Protein AF-A0A918IZ30-F1 (afdb_monomer_lite)

Sequence (88 aa):
MATMLDFFYYNEISPKEIYGPTGRTIEQTLTKRMNALIAILRNIEKTQTKPTVEMLTSLFEMEEPKKKRLILEKKRFKENESNFHERK

Structure (mmCIF, N/CA/C/O backbone):
data_AF-A0A918IZ30-F1
#
_entry.id   AF-A0A918IZ30-F1
#
loop_
_atom_site.group_PDB
_atom_site.id
_atom_site.type_symbol
_atom_site.label_atom_id
_atom_site.label_alt_id
_atom_site.label_comp_id
_atom_site.label_asym_id
_atom_site.label_entity_id
_atom_site.label_seq_id
_atom_site.pdbx_PDB_ins_code
_atom_site.Cartn_x
_atom_site.Cartn_y
_atom_site.Cartn_z
_atom_site.occupancy
_atom_site.B_iso_or_equiv
_atom_site.auth_seq_id
_atom_site.auth_comp_id
_atom_site.auth_asym_id
_atom_site.auth_atom_id
_atom_site.pdbx_PDB_model_num
ATOM 1 N N . MET A 1 1 ? 28.598 -11.010 -35.095 1.00 55.38 1 MET A N 1
ATOM 2 C CA . MET A 1 1 ? 28.734 -10.240 -33.837 1.00 55.38 1 MET A CA 1
ATOM 3 C C . MET A 1 1 ? 28.118 -8.843 -34.000 1.00 55.38 1 MET A C 1
ATOM 5 O O . MET A 1 1 ? 28.811 -7.856 -33.812 1.00 55.38 1 MET A O 1
ATOM 9 N N . ALA A 1 2 ? 26.836 -8.739 -34.372 1.00 71.25 2 ALA A N 1
ATOM 10 C CA . ALA A 1 2 ? 26.178 -7.436 -34.564 1.00 71.25 2 ALA A CA 1
ATOM 11 C C . ALA A 1 2 ? 24.701 -7.415 -34.136 1.00 71.25 2 ALA A C 1
ATOM 13 O O . ALA A 1 2 ? 24.027 -6.421 -34.359 1.00 71.25 2 ALA A O 1
ATOM 14 N N . THR A 1 3 ? 24.206 -8.453 -33.451 1.00 82.00 3 THR A N 1
ATOM 15 C CA . THR A 1 3 ? 22.774 -8.605 -33.126 1.00 82.00 3 T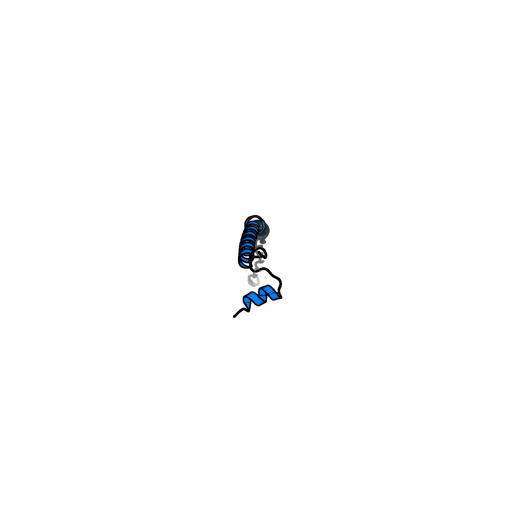HR A CA 1
ATOM 16 C C . THR A 1 3 ? 22.185 -7.405 -32.385 1.00 82.00 3 THR A C 1
ATOM 18 O O . THR A 1 3 ? 21.030 -7.058 -32.598 1.00 82.00 3 THR A O 1
ATOM 21 N N . MET A 1 4 ? 22.985 -6.738 -31.549 1.00 87.06 4 MET A N 1
ATOM 22 C CA . MET A 1 4 ? 22.570 -5.517 -30.861 1.00 87.06 4 MET A CA 1
ATOM 23 C C . MET A 1 4 ? 22.427 -4.320 -31.814 1.00 87.06 4 MET A C 1
ATOM 25 O O . MET A 1 4 ? 21.486 -3.552 -31.678 1.00 87.06 4 MET A O 1
ATOM 29 N N . LEU A 1 5 ? 23.337 -4.151 -32.779 1.00 86.12 5 LEU A N 1
ATOM 30 C CA . LEU A 1 5 ? 23.252 -3.072 -33.774 1.00 86.12 5 LEU A CA 1
ATOM 31 C C . LEU A 1 5 ? 22.123 -3.332 -34.776 1.00 86.12 5 LEU A C 1
ATOM 33 O O . LEU A 1 5 ? 21.385 -2.410 -35.113 1.00 86.12 5 LEU A O 1
ATOM 37 N N . ASP A 1 6 ? 21.944 -4.592 -35.170 1.00 90.19 6 ASP A N 1
ATOM 38 C CA . ASP A 1 6 ? 20.850 -5.030 -36.036 1.00 90.19 6 ASP A CA 1
ATOM 39 C C . ASP A 1 6 ? 19.487 -4.792 -35.370 1.00 90.19 6 ASP A C 1
ATOM 41 O O . ASP A 1 6 ? 18.553 -4.341 -36.023 1.00 90.19 6 ASP A O 1
ATOM 45 N N . PHE A 1 7 ? 19.371 -5.024 -34.056 1.00 89.06 7 PHE A N 1
ATOM 46 C CA . PHE A 1 7 ? 18.165 -4.693 -33.292 1.00 89.06 7 PHE A CA 1
ATOM 47 C C . PHE A 1 7 ? 17.809 -3.209 -33.415 1.00 89.06 7 PHE A C 1
ATOM 49 O O . PHE A 1 7 ? 16.653 -2.893 -33.685 1.00 89.06 7 PHE A O 1
ATOM 56 N N . PHE A 1 8 ? 18.784 -2.306 -33.267 1.00 90.12 8 PHE A N 1
ATOM 57 C CA . PHE A 1 8 ? 18.522 -0.875 -33.414 1.00 90.12 8 PHE A CA 1
ATOM 58 C C . PHE A 1 8 ? 18.106 -0.507 -34.841 1.00 90.12 8 PHE A C 1
ATOM 60 O O . PHE A 1 8 ? 17.158 0.250 -35.029 1.00 90.12 8 PHE A O 1
ATOM 67 N N . TYR A 1 9 ? 18.778 -1.087 -35.837 1.00 89.06 9 TYR A N 1
ATOM 68 C CA . TYR A 1 9 ? 18.490 -0.845 -37.248 1.00 89.06 9 TYR A CA 1
ATOM 69 C C . TYR A 1 9 ? 17.094 -1.338 -37.659 1.00 89.06 9 TYR A C 1
ATOM 71 O O . TYR A 1 9 ? 16.320 -0.566 -38.214 1.00 89.06 9 TYR A O 1
ATOM 79 N N . TYR A 1 10 ? 16.734 -2.586 -37.340 1.00 93.25 10 TYR A N 1
ATOM 80 C CA . TYR A 1 10 ? 15.436 -3.166 -37.714 1.00 93.25 10 TYR A CA 1
ATOM 81 C C . TYR A 1 10 ? 14.249 -2.558 -36.971 1.00 93.25 10 TYR A C 1
ATOM 83 O O . TYR A 1 10 ? 13.142 -2.559 -37.498 1.00 93.25 10 TYR A O 1
ATOM 91 N N . ASN A 1 11 ? 14.463 -2.075 -35.746 1.00 89.88 11 ASN A N 1
ATOM 92 C CA . ASN A 1 11 ? 13.420 -1.399 -34.979 1.00 89.88 11 ASN A CA 1
ATOM 93 C C . ASN A 1 11 ? 13.432 0.125 -35.211 1.00 89.88 11 ASN A C 1
ATOM 95 O O . ASN A 1 11 ? 12.667 0.822 -34.555 1.00 89.88 11 ASN A O 1
ATOM 99 N N . GLU A 1 12 ? 14.289 0.633 -36.111 1.00 89.00 12 GLU A N 1
ATOM 100 C CA . GLU A 1 12 ? 14.428 2.058 -36.463 1.00 89.00 12 GLU A CA 1
ATOM 101 C C . GLU A 1 12 ? 14.607 2.984 -35.246 1.00 89.00 12 GLU A C 1
ATOM 103 O O . GLU A 1 12 ? 14.198 4.144 -35.237 1.00 89.00 12 GLU A O 1
ATOM 108 N N . ILE A 1 13 ? 15.252 2.466 -34.202 1.00 87.56 13 ILE A N 1
ATOM 109 C CA . ILE A 1 13 ? 15.477 3.150 -32.927 1.00 87.56 13 ILE A CA 1
ATOM 110 C C . ILE A 1 13 ? 16.938 3.579 -32.815 1.00 87.56 13 ILE A C 1
ATOM 112 O O . ILE A 1 13 ? 17.863 2.809 -33.089 1.00 87.56 13 ILE A O 1
ATOM 116 N N . SER A 1 14 ? 17.183 4.817 -32.382 1.00 85.50 14 SER A N 1
ATOM 117 C CA . SER A 1 14 ? 18.552 5.305 -32.217 1.00 85.50 14 SER A CA 1
ATOM 118 C C . SER A 1 14 ? 19.159 4.795 -30.902 1.00 85.50 14 SER A C 1
ATOM 120 O O . SER A 1 14 ? 18.563 4.967 -29.838 1.00 85.50 14 SER A O 1
ATOM 122 N N . PRO A 1 15 ? 20.402 4.274 -30.904 1.00 83.44 15 PRO A N 1
ATOM 123 C CA . PRO A 1 15 ? 21.100 3.878 -29.675 1.00 83.44 15 PRO A CA 1
ATOM 124 C C . PRO A 1 15 ? 21.329 5.030 -28.684 1.00 83.44 15 PRO A C 1
ATOM 126 O O . PRO A 1 15 ? 21.698 4.797 -27.535 1.00 83.44 15 PRO A O 1
ATOM 129 N N . LYS A 1 16 ? 21.183 6.278 -29.146 1.00 84.44 16 LYS A N 1
ATOM 130 C CA . LYS A 1 16 ? 21.343 7.497 -28.341 1.00 84.44 16 LYS A CA 1
ATOM 131 C C . LYS A 1 16 ? 20.006 8.091 -27.899 1.00 84.44 16 LYS A C 1
ATOM 133 O O . LYS A 1 16 ? 20.000 9.122 -27.230 1.00 84.44 16 LYS A O 1
ATOM 138 N N . GLU A 1 17 ? 18.891 7.497 -28.306 1.00 81.31 17 GLU A N 1
ATOM 139 C CA . GLU A 1 17 ? 17.567 7.987 -27.958 1.00 81.31 17 GLU A CA 1
ATOM 140 C C . GLU A 1 17 ? 17.195 7.586 -26.528 1.00 81.31 17 GLU A C 1
ATOM 142 O O . GLU A 1 17 ? 17.474 6.478 -26.065 1.00 81.31 17 GLU A O 1
ATOM 147 N N . ILE A 1 18 ? 16.602 8.527 -25.795 1.00 77.31 18 ILE A N 1
ATOM 148 C CA . ILE A 1 18 ? 16.233 8.343 -24.392 1.00 77.31 18 ILE A CA 1
ATOM 149 C C . ILE A 1 18 ? 14.736 8.042 -24.344 1.00 77.31 18 ILE A C 1
ATOM 151 O O . ILE A 1 18 ? 13.913 8.952 -24.401 1.00 77.31 18 ILE A O 1
ATOM 155 N N . TYR A 1 19 ? 14.378 6.768 -24.182 1.00 75.19 19 TYR A N 1
ATOM 156 C CA . TYR A 1 19 ? 12.983 6.298 -24.114 1.00 75.19 19 TYR A CA 1
ATOM 157 C C . TYR A 1 19 ? 12.299 6.561 -22.758 1.00 75.19 19 TYR A C 1
ATOM 159 O O . TYR A 1 19 ? 11.497 5.766 -22.274 1.00 75.19 19 TYR A O 1
ATOM 167 N N . GLY A 1 20 ? 12.616 7.692 -22.125 1.00 79.38 20 GLY A N 1
ATOM 168 C CA . GLY A 1 20 ? 12.086 8.060 -20.817 1.00 79.38 20 GLY A CA 1
ATOM 169 C C . GLY A 1 20 ? 12.735 7.298 -19.649 1.00 79.38 20 GLY A C 1
ATOM 170 O O . GLY A 1 20 ? 13.867 6.816 -19.759 1.00 79.38 20 GLY A O 1
ATOM 171 N N . PRO A 1 21 ? 12.069 7.245 -18.481 1.00 82.19 21 PRO A N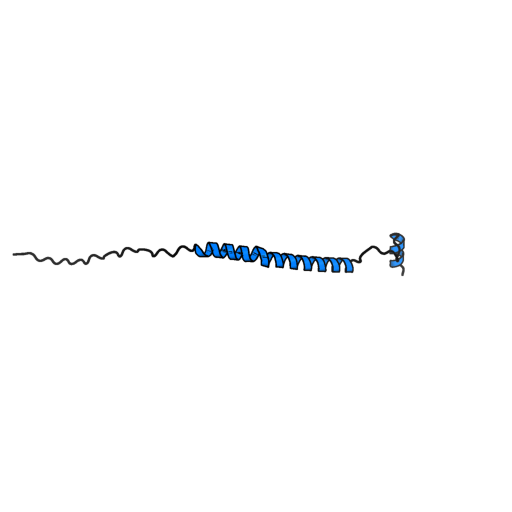 1
ATOM 172 C CA . PRO A 1 21 ? 12.639 6.638 -17.287 1.00 82.19 21 PRO A CA 1
ATOM 173 C C . PRO A 1 21 ? 12.846 5.135 -17.490 1.00 82.19 21 PRO A C 1
ATOM 175 O O . PRO A 1 21 ? 11.929 4.405 -17.857 1.00 82.19 21 PRO A O 1
ATOM 178 N N . THR A 1 22 ? 14.059 4.656 -17.210 1.00 85.00 22 THR A N 1
ATOM 179 C CA . THR A 1 22 ? 14.380 3.225 -17.265 1.00 85.00 22 THR A CA 1
ATOM 180 C C . THR A 1 22 ? 13.469 2.439 -16.319 1.00 85.00 22 THR A C 1
ATOM 182 O O . THR A 1 22 ? 13.060 2.956 -15.277 1.00 85.00 22 THR A O 1
ATOM 185 N N . GLY A 1 23 ? 13.232 1.154 -16.609 1.00 83.50 23 GLY A N 1
ATOM 186 C CA . GLY A 1 23 ? 12.479 0.257 -15.719 1.00 83.50 23 GLY A CA 1
ATOM 187 C C . GLY A 1 23 ? 12.937 0.325 -14.254 1.00 83.50 23 GLY A C 1
ATOM 188 O O . GLY A 1 23 ? 12.103 0.380 -13.359 1.00 83.50 23 GLY A O 1
ATOM 189 N N . ARG A 1 24 ? 14.249 0.480 -14.010 1.00 83.12 24 ARG A N 1
ATOM 190 C CA . ARG A 1 24 ? 14.816 0.700 -12.665 1.00 83.12 24 ARG A CA 1
ATOM 191 C C . ARG A 1 24 ? 14.300 1.974 -11.990 1.00 83.12 24 ARG A C 1
ATOM 193 O O . ARG A 1 24 ? 13.969 1.962 -10.810 1.00 83.12 24 ARG A O 1
ATOM 200 N N . THR A 1 25 ? 14.231 3.085 -12.719 1.00 86.81 25 THR A N 1
ATOM 201 C CA . THR A 1 25 ? 13.705 4.354 -12.200 1.00 86.81 25 THR A CA 1
ATOM 202 C C . THR A 1 25 ? 12.214 4.228 -11.909 1.00 86.81 25 THR A C 1
ATOM 204 O O . THR A 1 25 ? 11.762 4.662 -10.851 1.00 86.81 25 THR A O 1
ATOM 207 N N . ILE A 1 26 ? 11.457 3.581 -12.801 1.00 90.75 26 ILE A N 1
ATOM 208 C CA . ILE A 1 26 ? 10.025 3.320 -12.607 1.00 90.75 26 ILE A CA 1
ATOM 209 C C . ILE A 1 26 ? 9.807 2.483 -11.339 1.00 90.75 26 ILE A C 1
ATOM 211 O O . ILE A 1 26 ? 9.036 2.891 -10.471 1.00 90.75 26 ILE A O 1
ATOM 215 N N . GLU A 1 27 ? 10.542 1.385 -11.171 1.00 91.88 27 GLU A N 1
ATOM 216 C CA . GLU A 1 27 ? 10.487 0.516 -9.988 1.00 91.88 27 GLU A CA 1
ATOM 217 C C . GLU A 1 27 ? 10.778 1.285 -8.689 1.00 91.88 27 GLU A C 1
ATOM 219 O O . GLU A 1 27 ? 10.028 1.189 -7.711 1.00 91.88 27 GLU A O 1
ATOM 224 N N . GLN A 1 28 ? 11.814 2.128 -8.690 1.00 94.06 28 GLN A N 1
ATOM 225 C CA . GLN A 1 28 ? 12.138 2.986 -7.549 1.00 94.06 28 GLN A CA 1
ATOM 226 C C . GLN A 1 28 ? 11.014 3.980 -7.240 1.00 94.06 28 GLN A C 1
ATOM 228 O O . GLN A 1 28 ? 10.665 4.176 -6.071 1.00 94.06 28 GLN A O 1
ATOM 233 N N . THR A 1 29 ? 10.432 4.615 -8.263 1.00 93.94 29 THR A N 1
ATOM 234 C CA . THR A 1 29 ? 9.308 5.540 -8.056 1.00 93.94 29 THR A CA 1
ATOM 235 C C . THR A 1 29 ? 8.077 4.826 -7.506 1.00 93.94 29 THR A C 1
ATOM 237 O O . THR A 1 29 ? 7.432 5.346 -6.595 1.00 93.94 29 THR A O 1
ATOM 240 N N . LEU A 1 30 ? 7.782 3.619 -7.993 1.00 95.62 30 LEU A N 1
ATOM 241 C CA . LEU A 1 30 ? 6.660 2.812 -7.532 1.00 95.62 30 LEU A CA 1
ATOM 242 C C . LEU A 1 30 ? 6.856 2.376 -6.079 1.00 95.62 30 LEU A C 1
ATOM 244 O O . LEU A 1 30 ? 5.954 2.549 -5.263 1.00 95.62 30 LEU A O 1
ATOM 248 N N . THR A 1 31 ? 8.055 1.912 -5.730 1.00 96.75 31 THR A N 1
ATOM 249 C CA . THR A 1 31 ? 8.410 1.520 -4.357 1.00 96.75 31 THR A CA 1
ATOM 250 C C . THR A 1 31 ? 8.215 2.680 -3.379 1.00 96.75 31 THR A C 1
ATOM 252 O O . THR A 1 31 ? 7.582 2.521 -2.333 1.00 96.75 31 THR A O 1
ATOM 255 N N . LYS A 1 32 ? 8.683 3.886 -3.735 1.00 97.56 32 LYS A N 1
ATOM 256 C CA . LYS A 1 32 ? 8.476 5.095 -2.917 1.00 97.56 32 LYS A CA 1
ATOM 257 C C . LYS A 1 32 ? 6.993 5.421 -2.733 1.00 97.56 32 LYS A C 1
ATOM 259 O O . LYS A 1 32 ? 6.577 5.739 -1.621 1.00 97.56 32 LYS A O 1
ATOM 264 N N . ARG A 1 33 ? 6.196 5.319 -3.802 1.00 97.44 33 ARG A N 1
ATOM 265 C CA . ARG A 1 33 ? 4.743 5.550 -3.748 1.00 97.44 33 ARG A CA 1
ATOM 266 C C . ARG A 1 33 ? 4.046 4.535 -2.845 1.00 97.44 33 ARG A C 1
ATOM 268 O O . ARG A 1 33 ? 3.246 4.939 -2.009 1.00 97.44 33 ARG A O 1
ATOM 275 N N . MET A 1 34 ? 4.391 3.254 -2.948 1.00 98.25 34 MET A N 1
ATOM 276 C CA . MET A 1 34 ? 3.809 2.206 -2.102 1.00 98.25 34 MET A CA 1
ATOM 277 C C . MET A 1 34 ? 4.128 2.422 -0.621 1.00 98.25 34 MET A C 1
ATOM 279 O O . MET A 1 34 ? 3.231 2.347 0.216 1.00 98.25 34 MET A O 1
ATOM 283 N N . ASN A 1 35 ? 5.366 2.797 -0.290 1.00 98.25 35 ASN A N 1
ATOM 284 C CA . ASN A 1 35 ? 5.736 3.124 1.089 1.00 98.25 35 ASN A CA 1
ATOM 285 C C . ASN A 1 35 ? 4.942 4.320 1.640 1.00 98.25 35 ASN A C 1
ATOM 287 O O . ASN A 1 35 ? 4.501 4.287 2.790 1.00 98.25 35 ASN A O 1
ATOM 291 N N . ALA A 1 36 ? 4.716 5.353 0.822 1.00 98.31 36 ALA A N 1
ATOM 292 C CA . ALA A 1 36 ? 3.892 6.496 1.210 1.00 98.31 36 ALA A CA 1
ATOM 293 C C . ALA A 1 36 ? 2.427 6.093 1.453 1.00 98.31 36 ALA A C 1
ATOM 295 O O . ALA A 1 36 ? 1.842 6.493 2.458 1.00 98.31 36 ALA A O 1
ATOM 296 N N . LEU A 1 37 ? 1.852 5.250 0.589 1.00 98.44 37 LEU A N 1
ATOM 297 C CA . LEU A 1 37 ? 0.494 4.725 0.771 1.00 98.44 37 LEU A CA 1
ATOM 298 C C . LEU A 1 37 ? 0.361 3.920 2.069 1.00 98.44 37 LEU A C 1
ATOM 300 O O . LEU A 1 37 ? -0.582 4.138 2.826 1.00 98.44 37 LEU A O 1
ATOM 304 N N . ILE A 1 38 ? 1.327 3.048 2.374 1.00 98.19 38 ILE A N 1
ATOM 305 C CA . ILE A 1 38 ? 1.350 2.287 3.634 1.00 98.19 38 ILE A CA 1
ATOM 306 C C . ILE A 1 38 ? 1.379 3.234 4.839 1.00 98.19 38 ILE A C 1
ATOM 308 O O . ILE A 1 38 ? 0.672 3.006 5.821 1.00 98.19 38 ILE A O 1
ATOM 312 N N . ALA A 1 39 ? 2.180 4.300 4.780 1.00 98.25 39 ALA A N 1
ATOM 313 C CA . ALA A 1 39 ? 2.254 5.283 5.856 1.00 98.25 39 ALA A CA 1
ATOM 314 C C . ALA A 1 39 ? 0.918 6.015 6.065 1.00 98.25 39 ALA A C 1
ATOM 316 O O . ALA A 1 39 ? 0.487 6.169 7.208 1.00 98.25 39 ALA A O 1
ATOM 317 N N . ILE A 1 40 ? 0.243 6.404 4.979 1.00 97.94 40 ILE A N 1
ATOM 318 C CA . ILE A 1 40 ? -1.080 7.045 5.022 1.00 97.94 40 ILE A CA 1
ATOM 319 C C . ILE A 1 40 ? -2.115 6.095 5.631 1.00 97.94 40 ILE A C 1
ATOM 321 O O . ILE A 1 40 ? -2.808 6.474 6.572 1.00 97.94 40 ILE A O 1
ATOM 325 N N . LEU A 1 41 ? -2.180 4.848 5.157 1.00 97.81 41 LEU A N 1
ATOM 326 C CA . LEU A 1 41 ? -3.120 3.853 5.679 1.00 97.81 41 LEU A CA 1
ATOM 327 C C . LEU A 1 41 ? -2.895 3.589 7.173 1.00 97.81 41 LEU A C 1
ATOM 329 O O . LEU A 1 41 ? -3.851 3.587 7.944 1.00 97.81 41 LEU A O 1
ATOM 333 N N . ARG A 1 42 ? -1.636 3.455 7.610 1.00 97.06 42 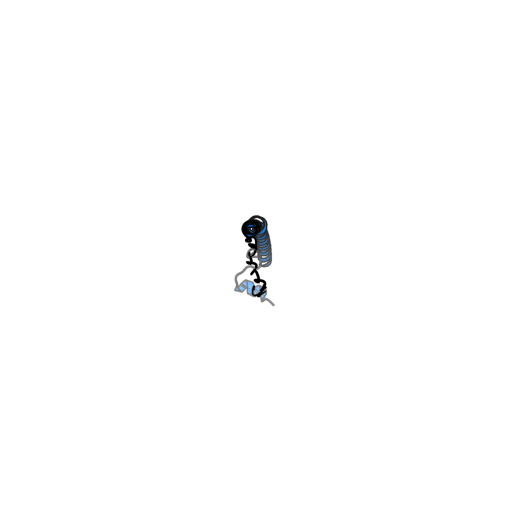ARG A N 1
ATOM 334 C CA . ARG A 1 42 ? -1.295 3.318 9.038 1.00 97.06 42 ARG A CA 1
ATOM 335 C C . ARG A 1 42 ? -1.669 4.548 9.860 1.00 97.06 42 ARG A C 1
ATOM 337 O O . ARG A 1 42 ? -1.983 4.412 11.040 1.00 97.06 42 ARG A O 1
ATOM 344 N N . ASN A 1 43 ? -1.581 5.746 9.285 1.00 97.75 43 ASN A N 1
ATOM 345 C CA . ASN A 1 43 ? -1.988 6.967 9.970 1.00 97.75 43 ASN A CA 1
ATOM 346 C C . ASN A 1 43 ? -3.506 6.989 10.173 1.00 97.75 43 ASN A C 1
ATOM 348 O O . ASN A 1 43 ? -3.936 7.102 11.316 1.00 97.75 43 ASN A O 1
ATOM 352 N N . ILE A 1 44 ? -4.282 6.753 9.108 1.00 97.50 44 ILE A N 1
ATOM 353 C CA . ILE A 1 44 ? -5.750 6.639 9.163 1.00 97.50 44 ILE A CA 1
ATOM 354 C C . ILE A 1 44 ? -6.166 5.589 10.197 1.00 97.50 44 ILE A C 1
ATOM 356 O O . ILE A 1 44 ? -7.045 5.842 11.024 1.00 97.50 44 ILE A O 1
ATOM 360 N N . GLU A 1 45 ? -5.492 4.437 10.194 1.00 96.44 45 GLU A N 1
ATOM 361 C CA . GLU A 1 45 ? -5.760 3.360 11.141 1.00 96.44 45 GLU A CA 1
ATOM 362 C C . GLU A 1 45 ? -5.593 3.827 12.595 1.00 96.44 45 GLU A C 1
ATOM 364 O O . GLU A 1 45 ? -6.445 3.570 13.443 1.00 96.44 45 GLU A O 1
ATOM 369 N N . LYS A 1 46 ? -4.501 4.542 12.891 1.00 96.56 46 LYS A N 1
ATOM 370 C CA . LYS A 1 46 ? -4.189 5.029 14.241 1.00 96.56 46 LYS A CA 1
ATOM 371 C C . LYS A 1 46 ? -5.069 6.193 14.686 1.00 96.56 46 LYS A C 1
ATOM 373 O O . LYS A 1 46 ? -5.402 6.260 15.862 1.00 96.56 46 LYS A O 1
ATOM 378 N N . THR A 1 47 ? -5.400 7.123 13.794 1.00 94.81 47 THR A N 1
ATOM 379 C CA . THR A 1 47 ? -6.082 8.371 14.171 1.00 94.81 47 THR A CA 1
ATOM 380 C C . THR A 1 47 ? -7.600 8.280 14.105 1.00 94.81 47 THR A C 1
ATOM 382 O O . THR A 1 47 ? -8.267 9.046 14.789 1.00 94.81 47 THR A O 1
ATOM 385 N N . GLN A 1 48 ? -8.154 7.402 13.263 1.00 92.44 48 GLN A N 1
ATOM 386 C CA . GLN A 1 48 ? -9.598 7.339 13.013 1.00 92.44 48 GLN A CA 1
ATOM 387 C C . GLN A 1 48 ? -10.178 5.975 13.374 1.00 92.44 48 GLN A C 1
ATOM 389 O O . GLN A 1 48 ? -11.049 5.889 14.238 1.00 92.44 48 GLN A O 1
ATOM 394 N N . THR A 1 49 ? -9.715 4.896 12.739 1.00 94.19 49 THR A N 1
ATOM 395 C CA . THR A 1 49 ? -10.429 3.613 12.839 1.00 94.19 49 THR A CA 1
ATOM 396 C C . THR A 1 49 ? -10.215 2.933 14.189 1.00 94.19 49 THR A C 1
ATOM 398 O O . THR A 1 49 ? -11.196 2.519 14.799 1.00 94.19 49 THR A O 1
ATOM 401 N N . LYS A 1 50 ? -8.975 2.866 14.701 1.00 95.06 50 LYS A N 1
ATOM 402 C CA . LYS A 1 50 ? -8.675 2.294 16.029 1.00 95.06 50 LYS A CA 1
ATOM 403 C C . LYS A 1 50 ? -9.436 2.966 17.171 1.00 95.06 50 LYS A C 1
ATOM 405 O O . LYS A 1 50 ? -10.174 2.254 17.845 1.00 95.06 50 LYS A O 1
ATOM 410 N N . PRO A 1 51 ? -9.348 4.295 17.366 1.00 96.00 51 PRO A N 1
ATOM 411 C CA . PRO A 1 51 ? -10.070 4.934 18.460 1.00 96.00 51 PRO A CA 1
ATOM 412 C C . PRO A 1 51 ? -11.586 4.790 18.306 1.00 96.00 51 PRO A C 1
ATOM 414 O O . PRO A 1 51 ? -12.272 4.606 19.299 1.00 96.00 51 PRO A O 1
ATOM 417 N N . THR A 1 52 ? -12.126 4.791 17.081 1.00 95.25 52 THR A N 1
ATOM 418 C CA . THR A 1 52 ? -13.568 4.562 16.871 1.00 95.25 52 THR A CA 1
ATOM 419 C C . THR A 1 52 ? -13.983 3.162 17.319 1.00 95.25 52 THR A C 1
ATOM 421 O O . THR A 1 52 ? -15.005 3.008 17.984 1.00 95.25 52 THR A O 1
ATOM 424 N N . VAL A 1 53 ? -13.187 2.139 16.994 1.00 94.00 53 VAL A N 1
ATOM 425 C CA . VAL A 1 53 ? -13.437 0.762 17.444 1.00 94.00 53 VAL A CA 1
ATOM 426 C C . VAL A 1 53 ? -13.341 0.662 18.965 1.00 94.00 53 VAL A C 1
ATOM 428 O O . VAL A 1 53 ? -14.222 0.071 19.585 1.00 94.00 53 VAL A O 1
ATOM 431 N N . GLU A 1 54 ? -12.326 1.270 19.578 1.00 93.25 54 GLU A N 1
ATOM 432 C CA . GLU A 1 54 ? -12.164 1.298 21.038 1.00 93.25 54 GLU A CA 1
ATOM 433 C C . GLU A 1 54 ? -13.330 2.017 21.727 1.00 93.25 54 GLU A C 1
ATOM 435 O O . GLU A 1 54 ? -13.875 1.510 22.707 1.00 93.25 54 GLU A O 1
ATOM 440 N N . MET A 1 55 ? -13.769 3.157 21.189 1.00 92.88 55 MET A N 1
ATOM 441 C CA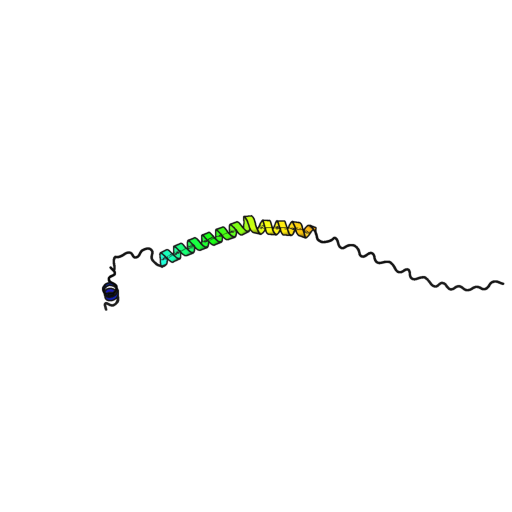 . MET A 1 55 ? -14.920 3.904 21.697 1.00 92.88 55 MET A CA 1
ATOM 442 C C . MET A 1 55 ? -16.207 3.085 21.606 1.00 92.88 55 MET A C 1
ATOM 444 O O . MET A 1 55 ? -16.932 2.993 22.591 1.00 92.88 55 MET A O 1
ATOM 448 N N . LEU A 1 56 ? -16.489 2.468 20.454 1.00 92.25 56 LEU A N 1
ATOM 449 C CA . LEU A 1 56 ? -17.669 1.614 20.287 1.00 92.25 56 LEU A CA 1
ATOM 450 C C . LEU A 1 56 ? -17.634 0.434 21.257 1.00 92.25 56 LEU A C 1
ATOM 452 O O . LEU A 1 56 ? -18.626 0.163 21.925 1.00 92.25 56 LEU A O 1
ATOM 456 N N . THR A 1 57 ? -16.482 -0.223 21.378 1.00 89.19 57 THR A N 1
ATOM 457 C CA . THR A 1 57 ? -16.295 -1.331 22.322 1.00 89.19 57 THR A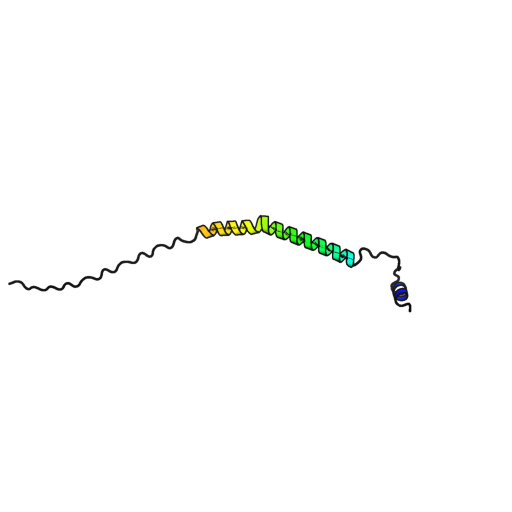 CA 1
ATOM 458 C C . THR A 1 57 ? -16.554 -0.865 23.756 1.00 89.19 57 THR A C 1
ATOM 460 O O . THR A 1 57 ? -17.344 -1.484 24.459 1.00 89.19 57 THR A O 1
ATOM 463 N N . SER A 1 58 ? -16.015 0.294 24.148 1.00 89.19 58 SER A N 1
ATOM 464 C CA . SER A 1 58 ? -16.241 0.890 25.473 1.00 89.19 58 SER A CA 1
ATOM 465 C C . SER A 1 58 ? -17.720 1.189 25.752 1.00 89.19 58 SER A C 1
ATOM 467 O O . SER A 1 58 ? -18.169 1.037 26.884 1.00 89.19 58 SER A O 1
ATOM 469 N N . LEU A 1 59 ? -18.493 1.605 24.740 1.00 89.31 59 LEU A N 1
ATOM 470 C CA . LEU A 1 59 ? -19.932 1.855 24.890 1.00 89.31 59 LEU A CA 1
ATOM 471 C C . LEU A 1 59 ? -20.721 0.561 25.131 1.00 89.31 59 LEU A C 1
ATOM 473 O O . LEU A 1 59 ? -21.634 0.556 25.954 1.00 89.31 59 LEU A O 1
ATOM 477 N N . PHE A 1 60 ? -20.365 -0.528 24.446 1.00 85.44 60 PHE A N 1
ATOM 478 C CA . PHE A 1 60 ? -21.072 -1.808 24.559 1.00 85.44 60 PHE A CA 1
ATOM 479 C C . PHE A 1 60 ? -20.600 -2.676 25.738 1.00 85.44 60 PHE A C 1
ATOM 481 O O . PHE A 1 60 ? -21.387 -3.457 26.265 1.00 85.44 60 PHE A O 1
ATOM 488 N N . GLU A 1 61 ? -19.362 -2.521 26.216 1.00 69.62 61 GLU A N 1
ATOM 489 C CA . GLU A 1 61 ? -18.866 -3.214 27.420 1.00 69.62 61 GLU A CA 1
ATOM 490 C C . GLU A 1 61 ? -19.607 -2.784 28.701 1.00 69.62 61 GLU A C 1
ATOM 492 O O . GLU A 1 61 ? -19.744 -3.570 29.640 1.00 69.62 61 GLU A O 1
ATOM 497 N N . MET A 1 62 ? -20.156 -1.563 28.745 1.00 58.47 62 MET A N 1
ATOM 498 C CA . MET A 1 62 ? -20.982 -1.097 29.871 1.00 58.47 62 MET A CA 1
ATOM 499 C C . MET A 1 62 ? -22.349 -1.800 29.957 1.00 58.47 62 MET A C 1
ATOM 501 O O . MET A 1 62 ? -22.998 -1.741 31.005 1.00 58.47 62 MET A O 1
ATOM 505 N N . GLU A 1 63 ? -22.790 -2.465 28.886 1.00 58.28 63 GLU A N 1
ATOM 506 C CA . GLU A 1 63 ? -24.091 -3.134 28.803 1.00 58.28 63 GLU A CA 1
ATOM 507 C C . GLU A 1 63 ? -24.050 -4.624 29.161 1.00 58.28 63 GLU A C 1
ATOM 509 O O . GLU A 1 63 ? -25.070 -5.300 29.001 1.00 58.28 63 GLU A O 1
ATOM 514 N N . GLU A 1 64 ? -22.942 -5.172 29.686 1.00 63.75 64 GLU A N 1
ATOM 515 C CA . GLU A 1 64 ? -23.007 -6.527 30.241 1.00 63.75 64 GLU A CA 1
ATOM 516 C C . GLU A 1 64 ? -24.086 -6.564 31.341 1.00 63.75 64 GLU A C 1
ATOM 518 O O . GLU A 1 64 ? -23.970 -5.881 32.371 1.00 63.75 64 GLU A O 1
ATOM 523 N N . PRO A 1 65 ? -25.176 -7.337 31.159 1.00 61.53 65 PRO A N 1
ATOM 524 C CA . PRO A 1 65 ? -26.262 -7.340 32.114 1.00 61.53 65 PRO A CA 1
ATOM 525 C C . PRO A 1 65 ? -25.710 -7.907 33.415 1.00 61.53 65 PRO A C 1
ATOM 527 O O . PRO A 1 65 ? -25.369 -9.090 33.481 1.00 61.53 65 PRO A O 1
ATOM 530 N N . LYS A 1 66 ? -25.628 -7.068 34.462 1.00 64.19 66 LYS A N 1
ATOM 531 C CA . LYS A 1 66 ? -25.317 -7.499 35.834 1.00 64.19 66 LYS A CA 1
ATOM 532 C C . LYS A 1 66 ? -26.086 -8.788 36.081 1.00 64.19 66 LYS A C 1
ATOM 534 O O . LYS A 1 66 ? -27.316 -8.729 36.124 1.00 64.19 66 LYS A O 1
ATOM 539 N N . LYS A 1 67 ? -25.382 -9.928 36.184 1.00 64.81 67 LYS A N 1
ATOM 540 C CA . LYS A 1 67 ? -25.988 -11.253 36.386 1.00 64.81 67 LYS A CA 1
ATOM 541 C C . LYS A 1 67 ? -27.053 -11.114 37.468 1.00 64.81 67 LYS A C 1
ATOM 543 O O . LYS A 1 67 ? -26.722 -10.966 38.647 1.00 64.81 67 LYS A O 1
ATOM 548 N N . LYS A 1 68 ? -28.330 -11.075 37.066 1.00 63.97 68 LYS A N 1
ATOM 549 C CA . LYS A 1 68 ? -29.442 -10.971 38.010 1.00 63.97 68 LYS A CA 1
ATOM 550 C C . LYS A 1 68 ? -29.305 -12.189 38.911 1.00 63.97 68 LYS A C 1
ATOM 552 O O . LYS A 1 68 ? -29.253 -13.312 38.412 1.00 63.97 68 LYS A O 1
ATOM 557 N N . ARG A 1 69 ? -29.149 -11.970 40.221 1.00 65.62 69 ARG A N 1
ATOM 558 C CA . ARG A 1 69 ? -29.055 -13.070 41.186 1.00 65.62 69 ARG A CA 1
ATOM 559 C C . ARG A 1 69 ? -30.303 -13.931 40.994 1.00 65.62 69 ARG A C 1
ATOM 561 O O . ARG A 1 69 ? -31.411 -13.417 41.118 1.00 65.62 69 ARG A O 1
ATOM 568 N N . LEU A 1 70 ? -30.121 -15.202 40.641 1.00 70.25 70 LEU A N 1
ATOM 569 C CA . LEU A 1 70 ? -31.212 -16.170 40.570 1.00 70.25 70 LEU A CA 1
ATOM 570 C C . LEU A 1 70 ? -31.839 -16.252 41.966 1.00 70.25 70 LEU A C 1
ATOM 572 O O . LEU A 1 70 ? -31.201 -16.727 42.905 1.00 70.25 70 LEU A O 1
ATOM 576 N N . ILE A 1 71 ? -33.059 -15.735 42.117 1.00 72.31 71 ILE A N 1
ATOM 577 C CA . ILE A 1 71 ? -33.838 -15.903 43.344 1.00 72.31 71 ILE A CA 1
ATOM 578 C C . ILE A 1 71 ? -34.343 -17.345 43.319 1.00 72.31 71 ILE A C 1
ATOM 580 O O . ILE A 1 71 ? -35.328 -17.661 42.659 1.00 72.31 71 ILE A O 1
ATOM 584 N N . LEU A 1 72 ? -33.612 -18.238 43.981 1.00 71.06 72 LEU A N 1
ATOM 585 C CA . LEU A 1 72 ? -34.039 -19.616 44.194 1.00 71.06 72 LEU A CA 1
ATOM 586 C C . LEU A 1 72 ? -34.954 -19.652 45.419 1.00 71.06 72 LEU A C 1
ATOM 588 O O . LEU A 1 72 ? -34.523 -19.346 46.533 1.00 71.06 72 LEU A O 1
ATOM 592 N N . GLU A 1 73 ? -36.217 -20.031 45.224 1.00 69.75 73 GLU A N 1
ATOM 593 C CA . GLU A 1 73 ? -37.124 -20.300 46.337 1.00 69.75 73 GLU A CA 1
ATOM 594 C C . GLU A 1 73 ? -36.589 -21.474 47.161 1.00 69.75 73 GLU A C 1
ATOM 596 O O . GLU A 1 73 ? -36.441 -22.602 46.682 1.00 69.75 73 GLU A O 1
ATOM 601 N N . LYS A 1 74 ? -36.295 -21.214 48.437 1.00 66.56 74 LYS A N 1
ATOM 602 C CA . LYS A 1 74 ? -35.933 -22.260 49.389 1.00 66.56 74 LYS A CA 1
ATOM 603 C C . LYS A 1 74 ? -37.185 -23.098 49.650 1.00 66.56 74 LYS A C 1
ATOM 605 O O . LYS A 1 74 ? -38.041 -22.693 50.437 1.00 66.56 74 LYS A O 1
ATOM 610 N N . LYS A 1 75 ? -37.303 -24.257 48.991 1.00 61.75 75 LYS A N 1
ATOM 611 C CA . LYS A 1 75 ? -38.325 -25.260 49.326 1.00 61.75 75 LYS A CA 1
ATOM 612 C C . LYS A 1 75 ? -38.184 -25.590 50.813 1.00 61.75 75 LYS A C 1
ATOM 614 O O . LYS A 1 75 ? -37.197 -26.193 51.230 1.00 61.75 75 LYS A O 1
ATOM 619 N N . ARG A 1 76 ? -39.145 -25.140 51.623 1.00 52.84 76 ARG A N 1
ATOM 620 C CA . ARG A 1 76 ? -39.249 -25.541 53.026 1.00 52.84 76 ARG A CA 1
ATOM 621 C C . ARG A 1 76 ? -39.622 -27.018 53.031 1.00 52.84 76 ARG A C 1
ATOM 623 O O . ARG A 1 76 ? -40.750 -27.362 52.686 1.00 52.84 76 ARG A O 1
ATOM 630 N N . PHE A 1 77 ? -38.679 -27.884 53.378 1.00 51.50 77 PHE A N 1
ATOM 631 C CA . PHE A 1 77 ? -39.028 -29.235 53.791 1.00 51.50 77 PHE A CA 1
ATOM 632 C C . PHE A 1 77 ? -39.895 -29.092 55.043 1.00 51.50 77 PHE A C 1
ATOM 634 O O . PHE A 1 77 ? -39.451 -28.529 56.042 1.00 51.50 77 PHE A O 1
ATOM 641 N N . LYS A 1 78 ? -41.169 -29.485 54.943 1.00 49.50 78 LYS A N 1
ATOM 642 C CA . LYS A 1 78 ? -42.034 -29.622 56.112 1.00 49.50 78 LYS A CA 1
ATOM 643 C C . LYS A 1 78 ? -41.457 -30.754 56.952 1.00 49.50 78 LYS A C 1
ATOM 645 O O . LYS A 1 78 ? -41.339 -31.876 56.470 1.00 49.50 78 LYS A O 1
ATOM 650 N N . GLU A 1 79 ? -41.068 -30.425 58.171 1.00 50.06 79 GLU A N 1
ATOM 651 C CA . GLU A 1 79 ? -40.733 -31.394 59.202 1.00 50.06 79 GLU A CA 1
ATOM 652 C C . GLU A 1 79 ? -42.030 -32.133 59.552 1.00 50.06 79 GLU A C 1
ATOM 654 O O . GLU A 1 79 ? -42.999 -31.535 60.023 1.00 50.06 79 GLU A O 1
ATOM 659 N N . ASN A 1 80 ? -42.104 -33.413 59.189 1.00 53.06 80 ASN A N 1
ATOM 660 C CA . ASN A 1 80 ? -43.200 -34.278 59.600 1.00 53.06 80 ASN A CA 1
ATOM 661 C C . ASN A 1 80 ? -42.981 -34.643 61.072 1.00 53.06 80 ASN A C 1
ATOM 663 O O . ASN A 1 80 ? -42.366 -35.665 61.363 1.00 53.06 80 ASN A O 1
ATOM 667 N N . GLU A 1 81 ? -43.501 -33.839 61.995 1.00 51.25 81 GLU A N 1
ATOM 668 C CA . GLU A 1 81 ? -43.754 -34.309 63.357 1.00 51.25 81 GLU A CA 1
ATOM 669 C C . GLU A 1 81 ? -45.186 -34.840 63.443 1.00 51.25 81 GLU A C 1
ATOM 671 O O . GLU A 1 81 ? -46.150 -34.098 63.631 1.00 51.25 81 GLU A O 1
ATOM 676 N N . SER A 1 82 ? -45.341 -36.153 63.283 1.00 58.00 82 SER A N 1
ATOM 677 C CA . SER A 1 82 ? -46.567 -36.855 63.657 1.00 58.00 82 SER A CA 1
ATOM 678 C C . SER A 1 82 ? -46.436 -37.371 65.091 1.00 58.00 82 SER A C 1
ATOM 680 O O . SER A 1 82 ? -46.051 -38.520 65.296 1.00 58.00 82 SER A O 1
ATOM 682 N N . ASN A 1 83 ? -46.766 -36.536 66.078 1.0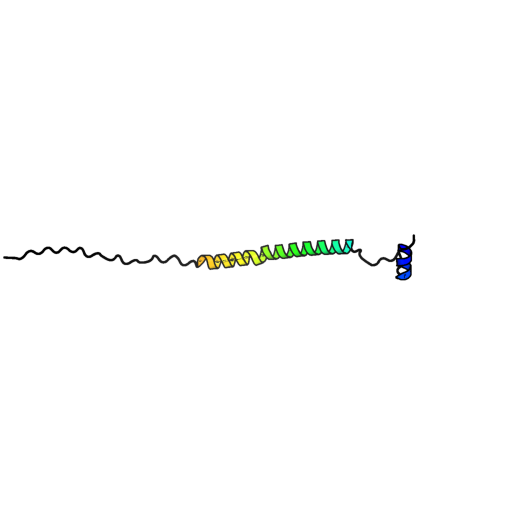0 55.84 83 ASN A N 1
ATOM 683 C CA . ASN A 1 83 ? -46.953 -36.975 67.463 1.00 55.84 83 ASN A CA 1
ATOM 684 C C . ASN A 1 83 ? -48.451 -37.147 67.742 1.00 55.84 83 ASN A C 1
ATOM 686 O O . ASN A 1 83 ? -49.161 -36.183 68.029 1.00 55.84 83 ASN A O 1
ATOM 690 N N . PHE A 1 84 ? -48.939 -38.384 67.635 1.00 57.19 84 PHE A N 1
ATOM 691 C CA . PHE A 1 84 ? -50.276 -38.754 68.093 1.00 57.19 84 PHE A CA 1
ATOM 692 C C . PHE A 1 84 ? -50.241 -39.060 69.596 1.00 57.19 84 PHE A C 1
ATOM 694 O O . PHE A 1 84 ? -49.559 -39.987 70.028 1.00 57.19 84 PHE A O 1
ATOM 701 N N . HIS A 1 85 ? -51.030 -38.325 70.379 1.00 61.59 85 HIS A N 1
ATOM 702 C CA . HIS A 1 85 ? -51.446 -38.734 71.720 1.00 61.59 85 HIS A CA 1
ATOM 703 C C . HIS A 1 85 ? -52.970 -38.634 71.812 1.00 61.59 85 HIS A C 1
ATOM 705 O O . HIS A 1 85 ? -53.528 -37.535 71.761 1.00 61.59 85 HIS A O 1
ATOM 711 N N . GLU A 1 86 ? -53.645 -39.778 71.935 1.00 57.41 86 GLU A N 1
ATOM 712 C CA . GLU A 1 86 ? -55.057 -39.822 72.321 1.00 57.41 86 GLU A CA 1
ATOM 713 C C . GLU A 1 86 ? -55.222 -39.359 73.773 1.00 57.41 86 GLU A C 1
ATOM 715 O O . GLU A 1 86 ? -54.398 -39.647 74.644 1.00 57.41 86 GLU A O 1
ATOM 720 N N . ARG A 1 87 ? -56.295 -38.602 74.027 1.00 49.19 87 ARG A N 1
ATOM 721 C CA . ARG A 1 87 ? -56.685 -38.149 75.364 1.00 49.19 87 ARG A CA 1
ATOM 722 C C . ARG A 1 87 ? -57.840 -38.999 75.900 1.00 49.19 87 ARG A C 1
ATOM 724 O O . ARG A 1 87 ? -58.876 -39.052 75.246 1.00 49.19 87 ARG A O 1
ATOM 731 N N . LYS A 1 88 ? -57.668 -39.394 77.168 1.00 42.00 88 LYS A N 1
ATOM 732 C CA . LYS A 1 88 ? -58.617 -39.941 78.160 1.00 42.00 88 LYS A CA 1
ATOM 733 C C . LYS A 1 88 ? -58.936 -41.427 78.092 1.00 42.00 88 LYS A C 1
ATOM 735 O O . LYS A 1 88 ? -59.552 -41.863 77.105 1.00 42.00 88 LYS A O 1
#

InterPro domains:
  IPR048012 Mobilization protein BfmA-like, N-terminal domain [NF041200] (2-56)

Organism: NCBI:txid228955

Secondary structure (DSSP, 8-state):
--HHHHHHHHTT--TT---SS-HHHHHHHHHHHHHHHHHHHHHHIIIIIHHHHHHHHHHHHTTS------------------------

Radius of gyration: 42.85 Å; chains: 1; bounding box: 87×48×116 Å

Foldseek 3Di:
DCVVVVVCVVVVHDPPDDPPDDPVRVVVVVVVVVVVVVVVVVVCCVPPVVVVVVVVCVVVVVPPPPPDPPPDPDPPDPDPDPDDDDDD

pLDDT: mean 80.46, std 16.2, range [42.0, 98.44]